Protein AF-A0A928SUA8-F1 (afdb_monomer_lite)

Radius of gyration: 18.48 Å; chains: 1; bounding box: 52×24×48 Å

Sequence (118 aa):
MTYRQALVCAYCGGSESTLCSRCGCRLCESHRSTREDGWCWACGKELEDELDLVQFRALINTPMENQPDGGEAPMESWMTLARWVARFRQKRMRRRIEGRSRDEIDAWRRQAGIVTRW

Foldseek 3Di:
DDPQQLQAAQAPGHRHWDAQPQQRGTHDPVQCPPVDPSHGVLLNVVLVVVLVVQLVVCLVPPDCVPVPPPDPPDVVVSVVVSVVVSVVCSVVSVVVSSPDDNVRSVVVCVVVVHGTRD

pLDDT: mean 77.08, std 16.22, range [43.19, 93.75]

Secondary structure (DSSP, 8-state):
--GGGGGS-TTT--S--EE-TTT--EE-GGGB-SSSTT-BHHHHHHHHHHHHHHHHHHHHTS-GGGS-TT----HHHHHHHHHHHHHHHHHHHHHHHHT--HHHHHHHHHHTT-----

Structure (mmCIF, N/CA/C/O backbone):
data_AF-A0A928SUA8-F1
#
_entry.id   AF-A0A928SUA8-F1
#
loop_
_atom_site.group_PDB
_atom_site.id
_atom_site.type_symbol
_atom_site.label_atom_id
_atom_site.label_alt_id
_atom_site.label_comp_id
_atom_site.label_asym_id
_atom_site.label_entity_id
_atom_site.label_seq_id
_atom_site.pdbx_PDB_ins_code
_atom_site.Cartn_x
_atom_site.Cartn_y
_atom_site.Cartn_z
_atom_site.occupancy
_atom_site.B_iso_or_equiv
_atom_site.auth_seq_id
_atom_site.auth_comp_id
_atom_site.auth_asym_id
_atom_site.auth_atom_id
_atom_site.pdbx_PDB_model_num
ATOM 1 N N . MET A 1 1 ? -26.766 2.700 14.622 1.00 47.12 1 MET A N 1
ATOM 2 C CA . MET A 1 1 ? -25.449 2.088 14.339 1.00 47.12 1 MET A CA 1
ATOM 3 C C . MET A 1 1 ? -24.705 1.907 15.654 1.00 47.12 1 MET A C 1
ATOM 5 O O . MET A 1 1 ? -24.501 2.876 16.372 1.00 47.12 1 MET A O 1
ATOM 9 N N . THR A 1 2 ? -24.408 0.666 16.034 1.00 43.19 2 THR A N 1
ATOM 10 C CA . THR A 1 2 ? -23.808 0.302 17.328 1.00 43.19 2 THR A CA 1
ATOM 11 C C . THR A 1 2 ? -22.339 0.725 17.413 1.00 43.19 2 THR A C 1
ATOM 13 O O . THR A 1 2 ? -21.482 0.142 16.757 1.00 43.19 2 THR A O 1
ATOM 16 N N . TYR A 1 3 ? -22.050 1.688 18.292 1.00 48.38 3 TYR A N 1
ATOM 17 C CA . TYR A 1 3 ? -20.727 2.269 18.585 1.00 48.38 3 TYR A CA 1
ATOM 18 C C . TYR A 1 3 ? -19.605 1.260 18.931 1.00 48.38 3 TYR A C 1
ATOM 20 O O . TYR A 1 3 ? -18.433 1.624 18.928 1.00 48.38 3 TYR A O 1
ATOM 28 N N . ARG A 1 4 ? -19.925 -0.011 19.216 1.00 47.06 4 ARG A N 1
ATOM 29 C CA . ARG A 1 4 ? -18.947 -1.045 19.614 1.00 47.06 4 ARG A CA 1
ATOM 30 C C . ARG A 1 4 ? -18.122 -1.635 18.464 1.00 47.06 4 ARG A C 1
ATOM 32 O O . ARG A 1 4 ? -17.024 -2.114 18.717 1.00 47.06 4 ARG A O 1
ATOM 39 N N . GLN A 1 5 ? -18.594 -1.579 17.215 1.00 51.72 5 GLN A N 1
ATOM 40 C CA . GLN A 1 5 ? -17.808 -2.054 16.060 1.00 51.72 5 GLN A CA 1
ATOM 41 C C . GLN A 1 5 ? -16.661 -1.103 15.690 1.00 51.72 5 GLN A C 1
ATOM 43 O O . GLN A 1 5 ? -15.732 -1.489 14.990 1.00 51.72 5 GLN A O 1
ATOM 48 N N . ALA A 1 6 ? -16.676 0.126 16.208 1.00 56.25 6 ALA A N 1
ATOM 49 C CA . ALA A 1 6 ? -15.697 1.153 15.879 1.00 56.25 6 ALA A CA 1
ATOM 50 C C . ALA A 1 6 ? -14.318 0.951 16.535 1.00 56.25 6 ALA A C 1
ATOM 52 O O . ALA A 1 6 ? -13.496 1.851 16.433 1.00 56.25 6 ALA A O 1
ATOM 53 N N . LEU A 1 7 ? -14.048 -0.172 17.215 1.00 71.50 7 LEU A N 1
ATOM 54 C CA . LEU A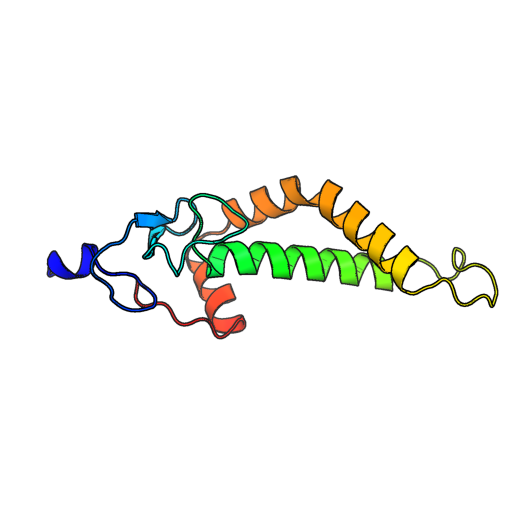 1 7 ? -12.777 -0.428 17.916 1.00 71.50 7 LEU A CA 1
ATOM 55 C C . LEU A 1 7 ? -12.070 -1.717 17.479 1.00 71.50 7 LEU A C 1
ATOM 57 O O . LEU A 1 7 ? -10.966 -1.982 17.947 1.00 71.50 7 LEU A O 1
ATOM 61 N N . VAL A 1 8 ? -12.661 -2.510 16.583 1.00 87.75 8 VAL A N 1
ATOM 62 C CA . VAL A 1 8 ? -12.088 -3.804 16.193 1.00 87.75 8 VAL A CA 1
ATOM 63 C C . VAL A 1 8 ? -11.231 -3.702 14.933 1.00 87.75 8 VAL A C 1
ATOM 65 O O . VAL A 1 8 ? -11.499 -2.910 14.031 1.00 87.75 8 VAL A O 1
ATOM 68 N N . CYS A 1 9 ? -10.186 -4.523 14.852 1.00 90.25 9 CYS A N 1
ATOM 69 C CA . CYS A 1 9 ? -9.360 -4.645 13.659 1.00 90.25 9 CYS A CA 1
ATOM 70 C C . CYS A 1 9 ? -10.196 -5.132 12.462 1.00 90.25 9 CYS A C 1
ATOM 72 O O . CYS A 1 9 ? -10.853 -6.169 12.535 1.00 90.25 9 CYS A O 1
ATOM 74 N N . ALA A 1 10 ? -10.096 -4.437 11.327 1.00 88.69 10 ALA A N 1
ATOM 75 C CA . ALA A 1 10 ? -10.832 -4.738 10.098 1.00 88.69 10 ALA A CA 1
ATOM 76 C C . ALA A 1 10 ?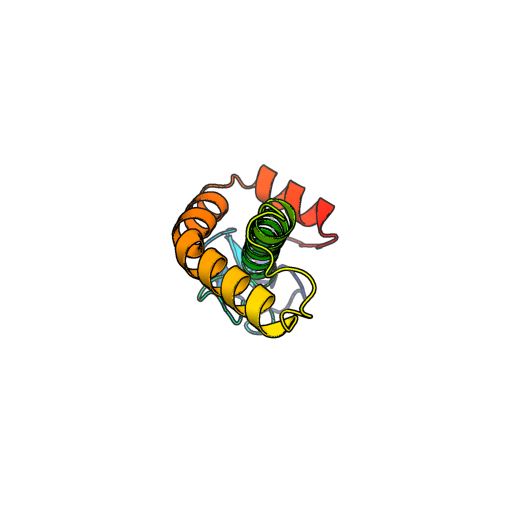 -10.467 -6.089 9.448 1.00 88.69 10 ALA A C 1
ATOM 78 O O . ALA A 1 10 ? -11.179 -6.531 8.545 1.00 88.69 10 ALA A O 1
ATOM 79 N N . TYR A 1 11 ? -9.376 -6.727 9.885 1.00 86.75 11 TYR A N 1
ATOM 80 C CA . TYR A 1 11 ? -8.880 -7.997 9.347 1.00 86.75 11 TYR A CA 1
ATOM 81 C C . TYR A 1 11 ? -9.223 -9.181 10.258 1.00 86.75 11 TYR A C 1
ATOM 83 O O . TYR A 1 11 ? -9.864 -10.128 9.813 1.00 86.75 11 TYR A O 1
ATOM 91 N N . CYS A 1 12 ? -8.853 -9.119 11.542 1.00 90.12 12 CYS A N 1
ATOM 92 C CA . CYS A 1 12 ? -9.050 -10.231 12.484 1.00 90.12 12 CYS A CA 1
ATOM 93 C C . CYS A 1 12 ? -10.147 -10.009 13.535 1.00 90.12 12 CYS A C 1
ATOM 95 O O . CYS A 1 12 ? -10.495 -10.947 14.243 1.00 90.12 12 CYS A O 1
ATOM 97 N N . GLY A 1 13 ? -10.689 -8.795 13.671 1.00 88.62 13 GLY A N 1
ATOM 98 C CA . GLY A 1 13 ? -11.681 -8.468 14.702 1.00 88.62 13 GLY A CA 1
ATOM 99 C C . GLY A 1 13 ? -11.118 -8.248 16.114 1.00 88.62 13 GLY A C 1
ATOM 100 O O . GLY A 1 13 ? -11.899 -8.075 17.043 1.00 88.62 13 GLY A O 1
ATOM 101 N N . GLY A 1 14 ? -9.791 -8.233 16.292 1.00 87.06 14 GLY A N 1
ATOM 102 C CA . GLY A 1 14 ? -9.152 -7.966 17.589 1.00 87.06 14 GLY A CA 1
ATOM 103 C C . GLY A 1 14 ? -9.491 -6.578 18.149 1.00 87.06 14 GLY A C 1
ATOM 104 O O . GLY A 1 14 ? -9.675 -5.636 17.382 1.00 87.06 14 GLY A O 1
ATOM 105 N N . SER A 1 15 ? -9.578 -6.453 19.475 1.00 81.62 15 SER A N 1
ATOM 106 C CA . SER A 1 15 ? -10.092 -5.268 20.186 1.00 81.62 15 SER A CA 1
ATOM 107 C C . SER A 1 15 ? -9.118 -4.092 20.301 1.00 81.62 15 SER A C 1
ATOM 109 O O . SER A 1 15 ? -9.551 -2.967 20.531 1.00 81.62 15 SER A O 1
ATOM 111 N N . GLU A 1 16 ? -7.816 -4.330 20.149 1.00 81.19 16 GLU A N 1
ATOM 112 C CA . GLU A 1 16 ? -6.799 -3.277 20.149 1.00 81.19 16 GLU A CA 1
ATOM 113 C C . GLU A 1 16 ? -6.497 -2.870 18.712 1.00 81.19 16 GLU A C 1
ATOM 115 O O . GLU A 1 16 ? -5.923 -3.638 17.933 1.00 81.19 16 GLU A O 1
ATOM 120 N N . SER A 1 17 ? -6.932 -1.669 18.326 1.00 86.00 17 SER A N 1
ATOM 121 C CA . SER A 1 17 ? -6.751 -1.202 16.958 1.00 86.00 17 SER A CA 1
ATOM 122 C C . SER A 1 17 ? -6.465 0.293 16.837 1.00 86.00 17 SER A C 1
ATOM 124 O O . SER A 1 17 ? -7.036 1.138 17.528 1.00 86.00 17 SER A O 1
ATOM 126 N N . THR A 1 18 ? -5.582 0.616 15.896 1.00 89.31 18 THR A N 1
ATOM 127 C CA . THR A 1 18 ? -5.203 1.977 15.497 1.00 89.31 18 THR A CA 1
ATOM 128 C C . THR A 1 18 ? -5.732 2.278 14.098 1.00 89.31 18 THR A C 1
ATOM 130 O O . THR A 1 18 ? -6.022 1.358 13.332 1.00 89.31 18 THR A O 1
ATOM 133 N N . LEU A 1 19 ? -5.900 3.560 13.764 1.00 91.12 19 LEU A N 1
ATOM 134 C CA . LEU A 1 19 ? -6.329 3.968 12.427 1.00 91.12 19 LEU A CA 1
ATOM 135 C C . LEU A 1 19 ? -5.145 3.969 11.464 1.00 91.12 19 LEU A C 1
ATOM 137 O O . LEU A 1 19 ? -4.092 4.533 11.752 1.00 91.12 19 LEU A O 1
ATOM 141 N N . CYS A 1 20 ? -5.354 3.381 10.294 1.00 91.50 20 CYS A N 1
ATOM 142 C CA . CYS A 1 20 ? -4.456 3.544 9.169 1.00 91.50 20 CYS A CA 1
ATOM 143 C C . CYS A 1 20 ? -4.551 4.980 8.658 1.00 91.50 20 CYS A C 1
ATOM 145 O O . CYS A 1 20 ? -5.634 5.417 8.258 1.00 91.50 20 CYS A O 1
ATOM 147 N N . SER A 1 21 ? -3.418 5.674 8.594 1.00 90.94 21 SER A N 1
ATOM 148 C CA . SER A 1 21 ? -3.337 7.063 8.128 1.00 90.94 21 SER A CA 1
ATOM 149 C C . SER A 1 21 ? -3.756 7.241 6.667 1.00 90.94 21 SER A C 1
ATOM 151 O O . SER A 1 21 ? -4.148 8.335 6.277 1.00 90.94 21 SER A O 1
ATOM 153 N N . ARG A 1 22 ? -3.718 6.167 5.866 1.00 91.12 22 ARG A N 1
ATOM 154 C CA . ARG A 1 22 ? -4.124 6.185 4.456 1.00 91.12 22 ARG A CA 1
ATOM 155 C C . ARG A 1 22 ? -5.602 5.861 4.241 1.00 91.12 22 ARG A C 1
ATOM 157 O O . ARG A 1 22 ? -6.336 6.634 3.648 1.00 91.12 22 ARG A O 1
ATOM 164 N N . CYS A 1 23 ? -6.023 4.668 4.652 1.00 89.75 23 CYS A N 1
ATOM 165 C CA . CYS A 1 23 ? -7.341 4.124 4.295 1.00 89.75 23 CYS A CA 1
ATOM 166 C C . CYS A 1 23 ? -8.417 4.405 5.355 1.00 89.75 23 CYS A C 1
ATOM 168 O O . CYS A 1 23 ? -9.580 4.074 5.144 1.00 89.75 23 CYS A O 1
ATOM 170 N N . GLY A 1 24 ? -8.028 4.883 6.542 1.00 88.69 24 GLY A N 1
ATOM 171 C CA . GLY A 1 24 ? -8.918 4.988 7.698 1.00 88.69 24 GLY A CA 1
ATOM 172 C C . GLY A 1 24 ? -9.365 3.641 8.283 1.00 88.69 24 GLY A C 1
ATOM 173 O O . GLY A 1 24 ? -10.162 3.628 9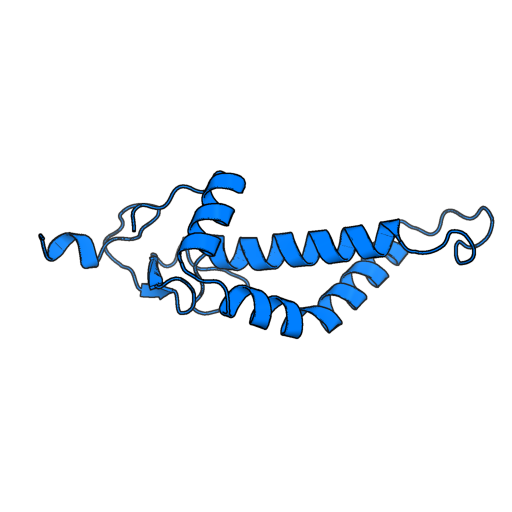.216 1.00 88.69 24 GLY A O 1
ATOM 174 N N . CYS A 1 25 ? -8.868 2.500 7.776 1.00 88.62 25 CYS A N 1
ATOM 175 C CA . CYS A 1 25 ? -9.141 1.196 8.379 1.00 88.62 25 CYS A CA 1
ATOM 176 C C . CYS A 1 25 ? -8.617 1.144 9.813 1.00 88.62 25 CYS A C 1
ATOM 178 O O . CYS A 1 25 ? -7.511 1.612 10.074 1.00 88.62 25 CYS A O 1
ATOM 180 N N . ARG A 1 26 ? -9.317 0.432 10.697 1.00 90.06 26 ARG A N 1
ATOM 181 C CA . ARG A 1 26 ? -8.750 0.019 11.981 1.00 90.06 26 ARG A CA 1
ATOM 182 C C . ARG A 1 26 ? -7.921 -1.254 11.851 1.00 90.06 26 ARG A C 1
ATOM 184 O O . ARG A 1 26 ? -8.362 -2.223 11.237 1.00 90.06 26 ARG A O 1
ATOM 191 N N . LEU A 1 27 ? -6.729 -1.272 12.438 1.00 91.12 27 LEU A N 1
ATOM 192 C CA . LEU A 1 27 ? -5.810 -2.411 12.412 1.00 91.12 27 LEU A CA 1
ATOM 193 C C . LEU A 1 27 ? -5.167 -2.660 13.780 1.00 91.12 27 LEU A C 1
ATOM 195 O O . LEU A 1 27 ? -4.806 -1.711 14.474 1.00 91.12 27 LEU A O 1
ATOM 199 N N . CYS A 1 28 ? -5.004 -3.929 14.152 1.00 91.81 28 CYS A N 1
ATOM 200 C CA . CYS A 1 28 ? -4.110 -4.290 15.248 1.00 91.81 28 CYS A CA 1
ATOM 201 C C . CYS A 1 28 ? -2.649 -4.226 14.779 1.00 91.81 28 CYS A C 1
ATOM 203 O O . CYS A 1 28 ? -2.377 -4.132 13.579 1.00 91.81 28 CYS A O 1
ATOM 205 N N . GLU A 1 29 ? -1.716 -4.306 15.722 1.00 90.56 29 GLU A N 1
ATOM 206 C CA . GLU A 1 29 ? -0.277 -4.254 15.452 1.00 90.56 29 GLU A CA 1
ATOM 207 C C . GLU A 1 29 ? 0.172 -5.296 14.415 1.00 90.56 29 GLU A C 1
ATOM 209 O O . GLU A 1 29 ? 0.890 -4.959 13.478 1.00 90.56 29 GLU A O 1
ATOM 214 N N . SER A 1 30 ? -0.359 -6.521 14.480 1.00 91.12 30 SER A N 1
ATOM 215 C CA . SER A 1 30 ? -0.031 -7.598 13.533 1.00 91.12 30 SER A CA 1
ATOM 216 C C . SER A 1 30 ? -0.483 -7.333 12.091 1.00 91.12 30 SER A C 1
ATOM 218 O O . SER A 1 30 ? 0.035 -7.952 11.169 1.00 91.12 30 SER A O 1
ATOM 220 N N . HIS A 1 31 ? -1.449 -6.432 11.881 1.00 92.19 31 HIS A N 1
ATOM 221 C CA . HIS A 1 31 ? -1.927 -6.037 10.548 1.00 92.19 31 HIS A CA 1
ATOM 222 C C . HIS A 1 31 ? -1.415 -4.652 10.130 1.00 92.19 31 HIS A C 1
ATOM 224 O O . HIS A 1 31 ? -1.922 -4.065 9.165 1.00 92.19 31 HIS A O 1
ATOM 230 N N . ARG A 1 32 ? -0.419 -4.118 10.845 1.00 92.12 32 ARG A N 1
ATOM 231 C CA . ARG A 1 32 ? 0.336 -2.933 10.440 1.00 92.12 32 ARG A CA 1
ATOM 232 C C . ARG A 1 32 ? 1.315 -3.298 9.332 1.00 92.12 32 ARG A C 1
ATOM 234 O O . ARG A 1 32 ? 1.846 -4.403 9.285 1.00 92.12 32 ARG A O 1
ATOM 241 N N . SER A 1 33 ? 1.519 -2.376 8.398 1.00 91.00 33 SER A N 1
ATOM 242 C CA . SER A 1 33 ? 2.590 -2.523 7.421 1.00 91.00 33 SER A CA 1
ATOM 243 C C . SER A 1 33 ? 3.934 -2.466 8.144 1.00 91.00 33 SER A C 1
ATOM 245 O O . SER A 1 33 ? 4.167 -1.589 8.971 1.00 91.00 33 SER A O 1
ATOM 247 N N . THR A 1 34 ? 4.829 -3.389 7.808 1.00 86.81 34 THR A N 1
ATOM 248 C CA . THR A 1 34 ? 6.216 -3.380 8.291 1.00 86.81 34 THR A CA 1
ATOM 249 C C . THR A 1 34 ? 7.105 -2.420 7.502 1.00 86.81 34 THR A C 1
ATOM 251 O O . THR A 1 34 ? 8.237 -2.169 7.904 1.00 86.81 34 THR A O 1
ATOM 254 N N . ARG A 1 35 ? 6.615 -1.898 6.369 1.00 80.69 35 ARG A N 1
ATOM 255 C CA . ARG A 1 35 ? 7.380 -1.036 5.459 1.00 80.69 35 ARG A CA 1
ATOM 256 C C . ARG A 1 35 ? 6.919 0.417 5.459 1.00 80.69 35 ARG A C 1
ATOM 258 O O . ARG A 1 35 ? 7.727 1.296 5.189 1.00 80.69 35 ARG A O 1
ATOM 265 N N . GLU A 1 36 ? 5.649 0.667 5.766 1.00 86.56 36 GLU A N 1
ATOM 266 C CA . GLU A 1 36 ? 5.059 2.007 5.784 1.00 86.56 36 GLU A CA 1
ATOM 267 C C . GLU A 1 36 ? 4.423 2.287 7.147 1.00 86.56 36 GLU A C 1
ATOM 269 O O . GLU A 1 36 ? 3.392 1.710 7.505 1.00 86.56 36 GLU A O 1
ATOM 274 N N . ASP A 1 37 ? 5.042 3.180 7.923 1.00 86.38 37 ASP A N 1
ATOM 275 C CA . ASP A 1 37 ? 4.543 3.491 9.259 1.00 86.38 37 ASP A CA 1
ATOM 276 C C . ASP A 1 37 ? 3.153 4.147 9.209 1.00 86.38 37 ASP A C 1
ATOM 278 O O . ASP A 1 37 ? 2.829 4.973 8.351 1.00 86.38 37 ASP A O 1
ATOM 282 N N . GLY A 1 38 ? 2.297 3.722 10.134 1.00 86.94 38 GLY A N 1
ATOM 283 C CA . GLY A 1 38 ? 0.897 4.125 10.207 1.00 86.94 38 GLY A CA 1
ATOM 284 C C . GLY A 1 38 ? 0.002 3.547 9.106 1.00 86.94 38 GLY A C 1
ATOM 285 O O . GLY A 1 38 ? -1.188 3.860 9.094 1.00 86.94 38 GLY A O 1
ATOM 286 N N . TRP A 1 39 ? 0.510 2.708 8.195 1.00 93.75 39 TRP A N 1
ATOM 287 C CA . TRP A 1 39 ? -0.310 2.055 7.171 1.00 93.75 39 TRP A CA 1
ATOM 288 C C . TRP A 1 39 ? -0.766 0.663 7.614 1.00 93.75 39 TRP A C 1
ATOM 290 O O . TRP A 1 39 ? -0.089 -0.032 8.369 1.00 93.75 39 TRP A O 1
ATOM 300 N N . CYS A 1 40 ? -1.919 0.215 7.110 1.00 93.06 40 CYS A N 1
ATOM 301 C CA . CYS A 1 40 ? -2.284 -1.197 7.203 1.00 93.06 40 CYS A CA 1
ATOM 302 C C . CYS A 1 40 ? -1.464 -2.028 6.213 1.00 93.06 40 CYS A C 1
ATOM 304 O O . CYS A 1 40 ? -1.010 -1.515 5.187 1.00 93.06 40 CYS A O 1
ATOM 306 N N . TRP A 1 41 ? -1.331 -3.322 6.493 1.00 92.62 41 TRP A N 1
ATOM 307 C CA . TRP A 1 41 ? -0.626 -4.263 5.631 1.00 92.62 41 TRP A CA 1
ATOM 308 C C . TRP A 1 41 ? -1.102 -4.196 4.172 1.00 92.62 41 TRP A C 1
ATOM 310 O O . TRP A 1 41 ? -0.271 -4.061 3.281 1.00 92.62 41 TRP A O 1
ATOM 320 N N . ALA A 1 42 ? -2.418 -4.176 3.917 1.00 92.94 42 ALA A N 1
ATOM 321 C CA . ALA A 1 42 ? -2.938 -4.112 2.546 1.00 92.94 42 ALA A CA 1
ATOM 322 C C . ALA A 1 42 ? -2.556 -2.811 1.827 1.00 92.94 42 ALA A C 1
ATOM 324 O O . ALA A 1 42 ? -2.227 -2.833 0.647 1.00 92.94 42 ALA A O 1
ATOM 325 N N . CYS A 1 43 ? -2.561 -1.678 2.537 1.00 92.12 43 CYS A N 1
ATOM 326 C CA . CYS A 1 43 ? -2.119 -0.411 1.965 1.00 92.12 43 CYS A CA 1
ATOM 327 C C . CYS A 1 43 ? -0.630 -0.430 1.615 1.00 92.12 43 CYS A C 1
ATOM 329 O O . CYS A 1 43 ? -0.248 0.151 0.604 1.00 92.12 43 CYS A O 1
ATOM 331 N N . GLY A 1 44 ? 0.194 -1.065 2.454 1.00 92.31 44 GLY A N 1
ATOM 332 C CA . GLY A 1 44 ? 1.614 -1.270 2.169 1.00 92.31 44 GLY A CA 1
ATOM 333 C C . GLY A 1 44 ? 1.818 -2.185 0.964 1.00 92.31 44 GLY A C 1
ATOM 334 O O . GLY A 1 44 ? 2.571 -1.841 0.061 1.00 92.31 44 GLY A O 1
ATOM 335 N N . LYS A 1 45 ? 1.072 -3.293 0.901 1.00 91.75 45 LYS A N 1
ATOM 336 C CA . LYS A 1 45 ? 1.095 -4.229 -0.226 1.00 91.75 45 LYS A CA 1
ATOM 337 C C . LYS A 1 45 ? 0.736 -3.559 -1.553 1.00 91.75 45 LYS A C 1
ATOM 339 O O . LYS A 1 45 ? 1.397 -3.803 -2.547 1.00 91.75 45 LYS A O 1
ATOM 344 N N . GLU A 1 46 ? -0.252 -2.669 -1.575 1.00 93.25 46 GLU A N 1
ATOM 345 C CA . GLU A 1 46 ? -0.597 -1.918 -2.789 1.00 93.25 46 GLU A CA 1
ATOM 346 C C . GLU A 1 46 ? 0.569 -1.084 -3.328 1.00 93.25 46 GLU A C 1
ATOM 348 O O . GLU A 1 46 ? 0.786 -1.025 -4.537 1.00 93.25 46 GLU A O 1
ATOM 353 N N . LEU A 1 47 ? 1.333 -0.449 -2.435 1.00 89.88 47 LEU A N 1
ATOM 354 C CA . LEU A 1 47 ? 2.536 0.280 -2.824 1.00 89.88 47 LEU A CA 1
ATOM 355 C C . LEU A 1 47 ? 3.606 -0.660 -3.379 1.00 89.88 47 LEU A C 1
ATOM 357 O O . LEU A 1 47 ? 4.240 -0.315 -4.372 1.00 89.88 47 LEU A O 1
ATOM 361 N N . GLU A 1 48 ? 3.788 -1.828 -2.772 1.00 87.50 48 GLU A N 1
ATOM 362 C CA . GLU A 1 48 ? 4.723 -2.848 -3.253 1.00 87.50 48 GLU A CA 1
ATOM 363 C C . GLU A 1 48 ? 4.334 -3.360 -4.640 1.00 87.50 48 GLU A C 1
ATOM 365 O O . GLU A 1 48 ? 5.142 -3.264 -5.559 1.00 87.50 48 GLU A O 1
ATOM 3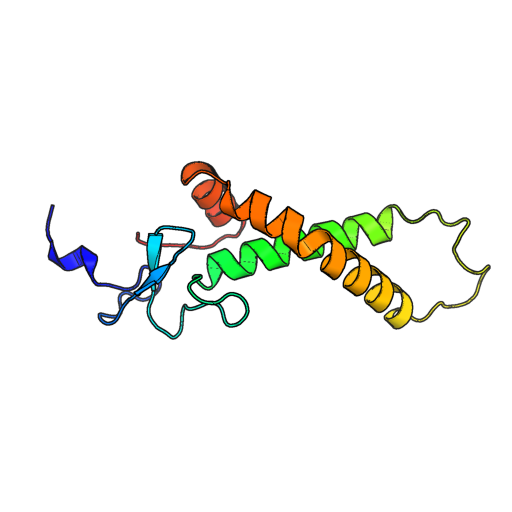70 N N . ASP A 1 49 ? 3.083 -3.782 -4.824 1.00 88.56 49 ASP A N 1
ATOM 371 C CA . ASP A 1 49 ? 2.584 -4.310 -6.095 1.00 88.56 49 ASP A CA 1
ATOM 372 C C . ASP A 1 49 ? 2.724 -3.266 -7.223 1.00 88.56 49 ASP A C 1
ATOM 374 O O . ASP A 1 49 ? 3.144 -3.581 -8.337 1.00 88.56 49 ASP A O 1
ATOM 378 N N . GLU A 1 50 ? 2.433 -1.988 -6.955 1.00 87.69 50 GLU A N 1
ATOM 379 C CA . GLU A 1 50 ? 2.604 -0.912 -7.942 1.00 87.69 50 GLU A CA 1
ATOM 380 C C . GLU A 1 50 ? 4.081 -0.617 -8.248 1.00 87.69 50 GLU A C 1
ATOM 382 O O . GLU A 1 50 ? 4.429 -0.306 -9.393 1.00 87.69 50 GLU A O 1
ATOM 387 N N . LEU A 1 51 ? 4.968 -0.712 -7.253 1.00 84.00 51 LEU A N 1
ATOM 388 C CA . LEU A 1 51 ? 6.410 -0.591 -7.472 1.00 84.00 51 LEU A CA 1
ATOM 389 C C . LEU A 1 51 ? 6.942 -1.761 -8.295 1.00 84.00 51 LEU A C 1
ATOM 391 O O . LEU A 1 51 ? 7.748 -1.535 -9.198 1.00 84.00 51 LEU A O 1
ATOM 395 N N . ASP A 1 52 ? 6.474 -2.975 -8.032 1.00 83.06 52 ASP A N 1
ATOM 396 C CA . ASP A 1 52 ? 6.861 -4.180 -8.758 1.00 83.06 52 ASP A CA 1
ATOM 397 C C . ASP A 1 52 ? 6.350 -4.144 -10.202 1.00 83.06 52 ASP A C 1
ATOM 399 O O . ASP A 1 52 ? 7.101 -4.439 -11.130 1.00 83.06 52 ASP A O 1
ATOM 403 N N . LEU A 1 53 ? 5.129 -3.655 -10.441 1.00 83.06 53 LEU A N 1
ATOM 404 C CA . LEU A 1 53 ? 4.623 -3.421 -11.798 1.00 83.06 53 LEU A CA 1
ATOM 405 C C . LEU A 1 53 ? 5.452 -2.382 -12.560 1.00 83.06 53 LEU A C 1
ATOM 407 O O . LEU A 1 53 ? 5.695 -2.539 -13.759 1.00 83.06 53 LEU A O 1
ATOM 411 N N . VAL A 1 54 ? 5.899 -1.311 -11.898 1.00 78.19 54 VAL A N 1
ATOM 412 C CA . VAL A 1 54 ? 6.791 -0.318 -12.519 1.00 78.19 54 VAL A CA 1
ATOM 413 C C . VAL A 1 54 ? 8.157 -0.921 -12.828 1.00 78.19 54 VAL A C 1
ATOM 415 O O . VAL A 1 54 ? 8.679 -0.675 -13.916 1.00 78.19 54 VAL A O 1
ATOM 418 N N . GLN A 1 55 ? 8.719 -1.709 -11.910 1.00 74.19 55 GLN A N 1
ATOM 419 C CA . GLN A 1 55 ? 9.975 -2.434 -12.115 1.00 74.19 55 GLN A CA 1
ATOM 420 C C . GLN A 1 55 ? 9.876 -3.371 -13.312 1.00 74.19 55 GLN A C 1
ATOM 422 O O . GLN A 1 55 ? 10.685 -3.292 -14.232 1.00 74.19 55 GLN A O 1
ATOM 427 N N . PHE A 1 56 ? 8.833 -4.194 -13.343 1.00 76.50 56 PHE A N 1
ATOM 428 C CA . PHE A 1 56 ? 8.582 -5.141 -14.417 1.00 76.50 56 PHE A CA 1
ATOM 429 C C . PHE A 1 56 ? 8.406 -4.445 -15.772 1.00 76.50 56 PHE A C 1
ATOM 431 O O . PHE A 1 56 ? 9.016 -4.839 -16.763 1.00 76.50 56 PHE A O 1
ATOM 438 N N . ARG A 1 57 ? 7.645 -3.342 -15.822 1.00 75.00 57 ARG A N 1
ATOM 439 C CA . ARG A 1 57 ? 7.497 -2.540 -17.049 1.00 75.00 57 ARG A CA 1
ATOM 440 C C . ARG A 1 57 ? 8.805 -1.896 -17.492 1.00 75.00 57 ARG A C 1
ATOM 442 O O . ARG A 1 57 ? 9.010 -1.759 -18.694 1.00 75.00 57 ARG A O 1
ATOM 449 N N . ALA A 1 58 ? 9.663 -1.475 -16.567 1.00 70.25 58 ALA A N 1
ATOM 450 C CA . ALA A 1 58 ? 10.978 -0.949 -16.918 1.00 70.25 58 ALA A CA 1
ATOM 451 C C . ALA A 1 58 ? 11.858 -2.045 -17.537 1.00 70.25 58 ALA A C 1
ATOM 453 O O . ALA A 1 58 ? 12.493 -1.795 -18.555 1.00 70.25 58 ALA A O 1
ATOM 454 N N . LEU A 1 59 ? 11.824 -3.262 -16.983 1.00 66.50 59 LEU A N 1
ATOM 455 C CA . LEU A 1 59 ? 12.562 -4.410 -17.515 1.00 66.50 59 LEU A CA 1
ATOM 456 C C . LEU A 1 59 ? 12.115 -4.779 -18.937 1.00 66.50 59 LEU A C 1
ATOM 458 O O . LEU A 1 59 ? 12.960 -4.896 -19.815 1.00 66.50 59 LEU A O 1
ATOM 462 N N . ILE A 1 60 ? 10.805 -4.890 -19.191 1.00 69.12 60 ILE A N 1
ATOM 463 C CA . ILE A 1 60 ? 10.290 -5.247 -20.529 1.00 69.12 60 ILE A CA 1
ATOM 464 C C . ILE A 1 60 ? 10.583 -4.164 -21.572 1.00 69.12 60 ILE A C 1
ATOM 466 O O . ILE A 1 60 ? 10.896 -4.479 -22.713 1.00 69.12 60 ILE A O 1
ATOM 470 N N . ASN A 1 61 ? 10.458 -2.887 -21.202 1.00 65.75 61 ASN A N 1
ATOM 471 C CA . ASN A 1 61 ? 10.629 -1.778 -22.145 1.00 65.75 61 ASN A CA 1
ATOM 472 C C . ASN A 1 61 ? 12.087 -1.309 -22.273 1.00 65.75 61 ASN A C 1
ATOM 474 O O . ASN A 1 61 ? 12.328 -0.273 -22.892 1.00 65.75 61 ASN A O 1
ATOM 478 N N . THR A 1 62 ? 13.057 -2.014 -21.679 1.00 59.84 62 THR A N 1
ATOM 479 C CA . THR A 1 62 ? 14.471 -1.708 -21.919 1.00 59.84 62 THR A CA 1
ATOM 480 C C . THR A 1 62 ? 14.851 -2.243 -23.306 1.00 59.84 62 THR A C 1
ATOM 482 O O . THR A 1 62 ? 14.734 -3.449 -23.522 1.00 59.84 62 THR A O 1
ATOM 485 N N . PRO A 1 63 ? 15.269 -1.388 -24.262 1.00 54.62 63 PRO A N 1
ATOM 486 C CA . PRO A 1 63 ? 15.601 -1.821 -25.617 1.00 54.62 63 PRO A CA 1
ATOM 487 C C . PRO A 1 63 ? 16.692 -2.898 -25.612 1.00 54.62 63 PRO A C 1
ATOM 489 O O . PRO A 1 63 ? 17.695 -2.745 -24.910 1.00 54.62 63 PRO A O 1
ATOM 492 N N . MET A 1 64 ? 16.529 -3.945 -26.432 1.00 54.38 64 MET A N 1
ATOM 493 C CA . MET A 1 64 ? 17.552 -4.986 -26.624 1.00 54.38 64 MET A CA 1
ATOM 494 C C . MET A 1 64 ? 18.886 -4.420 -27.133 1.00 54.38 64 MET A C 1
ATOM 496 O O . MET A 1 64 ? 19.916 -5.038 -26.931 1.00 54.38 64 MET A O 1
ATOM 500 N N . GLU A 1 65 ? 18.901 -3.224 -27.721 1.00 50.34 65 GLU A N 1
ATOM 501 C CA . GLU A 1 65 ? 20.117 -2.555 -28.211 1.00 50.34 65 GLU A CA 1
ATOM 502 C C . GLU A 1 65 ? 21.078 -2.109 -27.089 1.00 50.34 65 GLU A C 1
ATOM 504 O O . GLU A 1 65 ? 22.238 -1.819 -27.356 1.00 50.34 65 GLU A O 1
ATOM 509 N N . ASN A 1 66 ? 20.624 -2.085 -25.826 1.00 48.25 66 ASN A N 1
ATOM 510 C CA . ASN A 1 66 ? 21.484 -1.935 -24.643 1.00 48.25 66 ASN A CA 1
ATOM 511 C C . ASN A 1 66 ? 21.706 -3.268 -23.902 1.00 48.25 66 ASN A C 1
ATOM 513 O O . ASN A 1 66 ? 22.231 -3.269 -22.785 1.00 48.25 66 ASN A O 1
ATOM 517 N N . GLN A 1 67 ? 21.284 -4.404 -24.472 1.00 48.66 67 GLN A N 1
ATOM 518 C CA . GLN A 1 67 ? 21.739 -5.701 -23.985 1.00 48.66 67 GLN A CA 1
ATOM 519 C C . GLN A 1 67 ? 23.189 -5.869 -24.443 1.00 48.66 67 GLN A C 1
ATOM 521 O O . GLN A 1 67 ? 23.451 -5.744 -25.636 1.00 48.66 67 GLN A O 1
ATOM 526 N N . PRO A 1 68 ? 24.144 -6.123 -23.534 1.00 47.06 68 PRO A N 1
ATOM 527 C CA . PRO A 1 68 ? 25.473 -6.529 -23.961 1.00 47.06 68 PRO A CA 1
ATOM 528 C C . PRO A 1 68 ? 25.317 -7.771 -24.843 1.00 47.06 68 PRO A C 1
ATOM 530 O O . PRO A 1 68 ? 24.741 -8.766 -24.399 1.00 47.06 68 PRO A O 1
ATOM 533 N N . ASP A 1 69 ? 25.772 -7.673 -26.093 1.00 44.81 69 ASP A N 1
ATOM 534 C CA . ASP A 1 69 ? 25.701 -8.735 -27.095 1.00 44.81 69 ASP A CA 1
ATOM 535 C C . ASP A 1 69 ? 26.050 -10.095 -26.477 1.00 44.81 69 ASP A C 1
ATOM 537 O O . ASP A 1 69 ? 27.172 -10.317 -26.023 1.00 44.81 69 ASP A O 1
ATOM 541 N N . GLY A 1 70 ? 25.076 -11.006 -26.435 1.00 44.06 70 GLY A N 1
ATOM 542 C CA . GLY A 1 70 ? 25.306 -12.435 -26.206 1.00 44.06 70 GLY A CA 1
ATOM 543 C C . GLY A 1 70 ? 25.960 -12.849 -24.881 1.00 44.06 70 GLY A C 1
ATOM 544 O O . GLY A 1 70 ? 26.383 -13.997 -24.768 1.00 44.06 70 GLY A O 1
ATOM 545 N N . GLY A 1 71 ? 26.046 -11.972 -23.882 1.00 47.34 71 GLY A N 1
ATOM 546 C CA . GLY A 1 71 ? 26.531 -12.319 -22.548 1.00 47.34 71 GLY A CA 1
ATOM 547 C C . GLY A 1 71 ? 25.367 -12.443 -21.580 1.00 47.34 71 GLY A C 1
ATOM 548 O O . GLY A 1 71 ? 24.537 -11.540 -21.513 1.00 47.34 71 GLY A O 1
ATOM 549 N N . GLU A 1 72 ? 25.306 -13.529 -20.809 1.00 44.72 72 GLU A N 1
ATOM 550 C CA . GLU A 1 72 ? 24.421 -13.663 -19.649 1.00 44.72 72 GLU A CA 1
ATOM 551 C C . GLU A 1 72 ? 24.680 -12.504 -18.673 1.00 44.72 72 GLU A C 1
ATOM 553 O O . GLU A 1 72 ? 25.473 -12.614 -17.742 1.00 44.72 72 GLU A O 1
ATOM 558 N N . ALA A 1 73 ? 24.052 -11.347 -18.887 1.00 49.31 73 ALA A N 1
ATOM 559 C CA . ALA A 1 73 ? 24.033 -10.299 -17.887 1.00 49.31 73 ALA A CA 1
ATOM 560 C C . ALA A 1 73 ? 23.330 -10.915 -16.668 1.00 49.31 73 ALA A C 1
ATOM 562 O O . ALA A 1 73 ? 22.155 -11.285 -16.788 1.00 49.31 73 ALA A O 1
ATOM 563 N N . PRO A 1 74 ? 24.024 -11.091 -15.527 1.00 53.31 74 PRO A N 1
ATOM 564 C CA . PRO A 1 74 ? 23.472 -11.853 -14.423 1.00 53.31 74 PRO A CA 1
ATOM 565 C C . PRO A 1 74 ? 22.154 -11.211 -14.009 1.00 53.31 74 PRO A C 1
ATOM 567 O O . PRO A 1 74 ? 22.070 -9.990 -13.889 1.00 53.31 74 PRO A O 1
ATOM 570 N N . MET A 1 75 ? 21.117 -12.022 -13.794 1.00 54.50 75 MET A N 1
ATOM 571 C CA . MET A 1 75 ? 19.777 -11.571 -13.391 1.00 54.50 75 MET A CA 1
ATOM 572 C C . MET A 1 75 ? 19.824 -10.564 -12.216 1.00 54.50 75 MET A C 1
ATOM 574 O O . MET A 1 75 ? 18.971 -9.683 -12.103 1.00 54.50 75 MET A O 1
ATOM 578 N N . GLU A 1 76 ? 20.876 -10.629 -11.391 1.00 54.50 76 GLU A N 1
ATOM 579 C CA . GLU A 1 76 ? 21.203 -9.676 -10.329 1.00 54.50 76 GLU A CA 1
ATOM 580 C C . GLU A 1 76 ? 21.444 -8.226 -10.795 1.00 54.50 76 GLU A C 1
ATOM 582 O O . GLU A 1 76 ? 21.016 -7.302 -10.100 1.00 54.50 76 GLU A O 1
ATOM 587 N N . SER A 1 77 ? 22.071 -7.974 -11.951 1.00 56.09 77 SER A N 1
ATOM 588 C CA . SER A 1 77 ? 22.315 -6.609 -12.456 1.00 56.09 77 SER A CA 1
ATOM 589 C C . SER A 1 77 ? 21.012 -5.949 -12.923 1.00 56.09 77 SER A C 1
ATOM 591 O O . SER A 1 77 ? 20.743 -4.790 -12.594 1.00 56.09 77 SER A O 1
ATOM 593 N N . TRP A 1 78 ? 20.136 -6.726 -13.565 1.00 57.22 78 TRP A N 1
ATOM 594 C CA . TRP A 1 78 ? 18.791 -6.313 -13.967 1.00 57.22 78 TRP A CA 1
ATOM 595 C C . TRP A 1 78 ? 17.874 -6.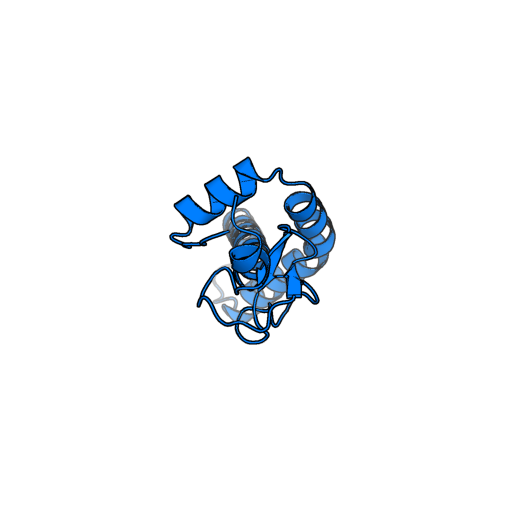066 -12.770 1.00 57.22 78 TRP A C 1
ATOM 597 O O . TRP A 1 78 ? 17.202 -5.035 -12.707 1.00 57.22 78 TRP A O 1
ATOM 607 N N . MET A 1 79 ? 17.899 -6.951 -11.770 1.00 58.12 79 MET A N 1
ATOM 608 C CA . MET A 1 79 ? 17.202 -6.722 -10.502 1.00 58.12 79 MET A CA 1
ATOM 609 C C . MET A 1 79 ? 17.730 -5.480 -9.776 1.00 58.12 79 MET A C 1
ATOM 611 O O . MET A 1 79 ? 16.949 -4.742 -9.179 1.00 58.12 79 MET A O 1
ATOM 615 N N . THR A 1 80 ? 19.035 -5.208 -9.842 1.00 59.88 80 THR A N 1
ATOM 616 C CA . THR A 1 80 ? 19.639 -4.016 -9.230 1.00 59.88 80 THR A CA 1
ATOM 617 C C . THR A 1 80 ? 19.183 -2.737 -9.931 1.00 59.88 80 THR A C 1
ATOM 619 O O . THR A 1 80 ? 18.802 -1.780 -9.254 1.00 59.88 80 THR A O 1
ATOM 622 N N . LEU A 1 81 ? 19.135 -2.727 -11.267 1.00 57.84 81 LEU A N 1
ATOM 623 C CA . LEU A 1 81 ? 18.650 -1.591 -12.054 1.00 57.84 81 LEU A CA 1
ATOM 624 C C . LEU A 1 81 ? 17.148 -1.346 -11.829 1.00 57.84 81 LEU A C 1
ATOM 626 O O . LEU A 1 81 ? 16.729 -0.212 -11.598 1.00 57.84 81 LEU A O 1
ATOM 630 N N . ALA A 1 82 ? 16.344 -2.413 -11.800 1.00 59.53 82 ALA A N 1
ATOM 631 C CA . ALA A 1 82 ? 14.920 -2.348 -11.487 1.00 59.53 82 ALA A CA 1
ATOM 632 C C . ALA A 1 82 ? 14.677 -1.782 -10.077 1.00 59.53 82 ALA A C 1
ATOM 634 O O . ALA A 1 82 ? 13.923 -0.818 -9.918 1.00 59.53 82 ALA A O 1
ATOM 635 N N . ARG A 1 83 ? 15.393 -2.285 -9.060 1.00 61.47 83 ARG A N 1
ATOM 636 C CA . ARG A 1 83 ? 15.341 -1.756 -7.684 1.00 61.47 83 ARG A CA 1
ATOM 637 C C . ARG A 1 83 ? 15.763 -0.283 -7.610 1.00 61.47 83 ARG A C 1
ATOM 639 O O . ARG A 1 83 ? 15.168 0.488 -6.855 1.00 61.47 83 ARG A O 1
ATOM 646 N N . TRP A 1 84 ? 16.752 0.135 -8.400 1.00 60.28 84 TRP A N 1
ATOM 647 C CA . TRP A 1 84 ? 17.181 1.535 -8.491 1.00 60.28 84 TRP A CA 1
ATOM 648 C C . TRP A 1 84 ? 16.107 2.441 -9.110 1.00 60.28 84 TRP A C 1
ATOM 650 O O . TRP A 1 84 ? 15.790 3.494 -8.549 1.00 60.28 84 TRP A O 1
ATOM 660 N N . VAL A 1 85 ? 15.484 2.021 -10.215 1.00 61.22 85 VAL A N 1
ATOM 661 C CA . VAL A 1 85 ? 14.376 2.755 -10.854 1.00 61.22 85 VAL A CA 1
ATOM 662 C C . VAL A 1 85 ? 13.155 2.837 -9.926 1.00 61.22 85 VAL A C 1
ATOM 664 O O . VAL A 1 85 ? 12.505 3.887 -9.852 1.00 61.22 85 VAL A O 1
ATOM 667 N N . ALA A 1 86 ? 12.875 1.778 -9.161 1.00 59.62 86 ALA A N 1
ATOM 668 C CA . ALA A 1 86 ? 11.813 1.756 -8.156 1.00 59.62 86 ALA A CA 1
ATOM 669 C C . ALA A 1 86 ? 12.040 2.792 -7.049 1.00 59.62 86 ALA A C 1
ATOM 671 O O . ALA A 1 86 ? 11.127 3.559 -6.737 1.00 59.62 86 ALA A O 1
ATOM 672 N N . ARG A 1 87 ? 13.267 2.884 -6.513 1.00 61.78 87 ARG A N 1
ATOM 673 C CA . ARG A 1 87 ? 13.628 3.868 -5.476 1.00 61.78 87 ARG A CA 1
ATOM 674 C C . ARG A 1 87 ? 13.380 5.309 -5.920 1.00 61.78 87 ARG A C 1
ATOM 676 O O . ARG A 1 87 ? 12.809 6.089 -5.161 1.00 61.78 87 ARG A O 1
ATOM 683 N N . PHE A 1 88 ? 13.732 5.673 -7.155 1.00 63.66 88 PHE A N 1
ATOM 684 C CA . PHE A 1 88 ? 13.498 7.036 -7.654 1.00 63.66 88 PHE A CA 1
ATOM 685 C C . PHE A 1 88 ? 12.017 7.352 -7.898 1.00 63.66 88 PHE A C 1
ATOM 687 O O . PHE A 1 88 ? 11.588 8.496 -7.731 1.00 63.66 88 PHE A O 1
ATOM 694 N N . ARG A 1 89 ? 11.209 6.351 -8.266 1.00 70.25 89 ARG A N 1
ATOM 695 C CA . ARG A 1 89 ? 9.771 6.529 -8.532 1.00 70.25 89 ARG A CA 1
ATOM 696 C C . ARG A 1 89 ? 8.887 6.347 -7.295 1.00 70.25 89 ARG A C 1
ATOM 698 O O . ARG A 1 89 ? 7.710 6.708 -7.350 1.00 70.25 89 ARG A O 1
ATOM 705 N N . GLN A 1 90 ? 9.446 5.896 -6.172 1.00 74.94 90 GLN A N 1
ATOM 706 C CA . GLN A 1 90 ? 8.714 5.588 -4.942 1.00 74.94 90 GLN A CA 1
ATOM 707 C C . GLN A 1 90 ? 7.923 6.775 -4.389 1.00 74.94 90 GLN A C 1
ATOM 709 O O . GLN A 1 90 ? 6.739 6.634 -4.099 1.00 74.94 90 GLN A O 1
ATOM 714 N N . LYS A 1 91 ? 8.517 7.976 -4.331 1.00 80.75 91 LYS A N 1
ATOM 715 C CA . LYS A 1 91 ? 7.806 9.180 -3.854 1.00 80.75 91 LYS A CA 1
ATOM 716 C C . LYS A 1 91 ? 6.594 9.526 -4.722 1.00 80.75 91 LYS A C 1
ATOM 718 O O . LYS A 1 91 ? 5.547 9.904 -4.204 1.00 80.75 91 LYS A O 1
ATOM 723 N N . ARG A 1 92 ? 6.727 9.401 -6.048 1.00 85.00 92 ARG A N 1
ATOM 724 C CA . ARG A 1 92 ? 5.635 9.681 -6.991 1.00 85.00 92 ARG A CA 1
ATOM 725 C C . ARG A 1 92 ? 4.538 8.625 -6.887 1.00 85.00 92 ARG A C 1
ATOM 727 O O . ARG A 1 92 ? 3.364 8.986 -6.907 1.00 85.00 92 ARG A O 1
ATOM 734 N N . MET A 1 93 ? 4.914 7.353 -6.756 1.00 86.38 93 MET A N 1
ATOM 735 C CA . MET A 1 93 ? 3.947 6.266 -6.616 1.00 86.38 93 MET A CA 1
ATOM 736 C C . MET A 1 93 ? 3.177 6.370 -5.303 1.00 86.38 93 MET A C 1
ATOM 738 O O . MET A 1 93 ? 1.953 6.309 -5.307 1.00 86.38 93 MET A O 1
ATOM 742 N N . ARG A 1 94 ? 3.881 6.653 -4.204 1.00 87.38 94 ARG A N 1
ATOM 743 C CA . ARG A 1 94 ? 3.267 6.902 -2.902 1.00 87.38 94 ARG A CA 1
ATOM 744 C C . ARG A 1 94 ? 2.219 8.011 -2.969 1.00 87.38 94 ARG A C 1
ATOM 746 O O . ARG A 1 94 ? 1.080 7.759 -2.606 1.00 87.38 94 ARG A O 1
ATOM 753 N N . ARG A 1 95 ? 2.547 9.178 -3.539 1.00 88.38 95 ARG A N 1
ATOM 754 C CA . ARG A 1 95 ? 1.575 10.277 -3.718 1.00 88.38 95 ARG A CA 1
ATOM 755 C C . ARG A 1 95 ? 0.350 9.865 -4.536 1.00 88.38 95 ARG A C 1
ATOM 757 O O . ARG A 1 95 ? -0.761 10.266 -4.218 1.00 88.38 95 ARG A O 1
ATOM 764 N N . ARG A 1 96 ? 0.541 9.067 -5.593 1.00 89.19 96 ARG A N 1
ATOM 765 C CA . ARG A 1 96 ? -0.566 8.555 -6.417 1.00 89.19 96 ARG A CA 1
ATOM 766 C C . ARG A 1 96 ? -1.484 7.634 -5.611 1.00 89.19 96 ARG A C 1
ATOM 768 O O . ARG A 1 96 ? -2.695 7.737 -5.729 1.00 89.19 96 ARG A O 1
ATOM 775 N N . ILE A 1 97 ? -0.901 6.750 -4.808 1.00 90.31 97 ILE A N 1
ATOM 776 C CA . ILE A 1 97 ? -1.609 5.773 -3.971 1.00 90.31 97 ILE A CA 1
ATOM 777 C C . ILE A 1 97 ? -2.303 6.442 -2.776 1.00 90.31 97 ILE A C 1
ATOM 779 O O . ILE A 1 97 ? -3.401 6.035 -2.394 1.00 90.31 97 ILE A O 1
ATOM 783 N N . GLU A 1 98 ? -1.690 7.478 -2.204 1.00 90.56 98 GLU A N 1
ATOM 784 C CA . GLU A 1 98 ? -2.280 8.337 -1.170 1.00 90.56 98 GLU A CA 1
ATOM 785 C C . GLU A 1 98 ? -3.441 9.179 -1.716 1.00 9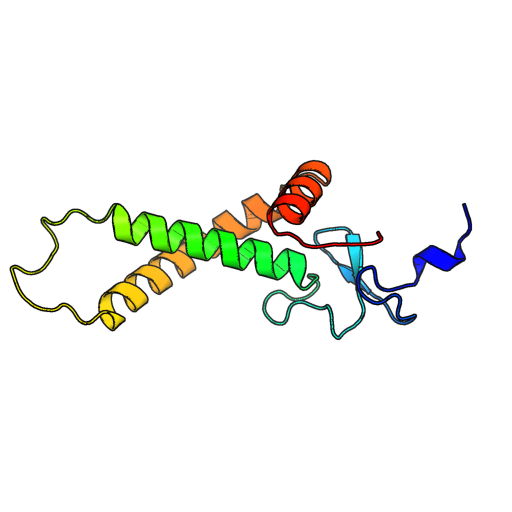0.56 98 GLU A C 1
ATOM 787 O O . GLU A 1 98 ? -4.385 9.446 -0.984 1.00 90.56 98 GLU A O 1
ATOM 792 N N . GLY A 1 99 ? -3.400 9.561 -2.997 1.00 90.00 99 GLY A N 1
ATOM 793 C CA . GLY A 1 99 ? -4.467 10.316 -3.658 1.00 90.00 99 GLY A CA 1
ATOM 794 C C . GLY A 1 99 ? -5.663 9.486 -4.136 1.00 90.00 99 GLY A C 1
ATOM 795 O O . GLY A 1 99 ? -6.612 10.071 -4.651 1.00 90.00 99 GLY A O 1
ATOM 796 N N . ARG A 1 100 ? -5.634 8.150 -4.000 1.00 91.44 100 ARG A N 1
ATOM 797 C CA . ARG A 1 100 ? -6.765 7.286 -4.376 1.00 91.44 100 ARG A CA 1
ATOM 798 C C . ARG A 1 100 ? -7.951 7.516 -3.444 1.00 91.44 100 ARG A C 1
ATOM 800 O O . ARG A 1 100 ? -7.812 7.525 -2.221 1.00 91.44 100 ARG A O 1
ATOM 807 N N . SER A 1 101 ? -9.126 7.643 -4.041 1.00 90.88 101 SER A N 1
ATOM 808 C CA . SER A 1 101 ? -10.412 7.623 -3.350 1.00 90.88 101 SER A CA 1
ATOM 809 C C . SER A 1 101 ? -10.667 6.268 -2.679 1.00 90.88 101 SER A C 1
ATOM 811 O O . SER A 1 101 ? -10.028 5.258 -2.984 1.00 90.88 101 SER A O 1
ATOM 813 N N . ARG A 1 102 ? -11.636 6.222 -1.758 1.00 87.81 102 ARG A N 1
ATOM 814 C CA . ARG A 1 102 ? -11.986 4.976 -1.064 1.00 87.81 102 ARG A CA 1
ATOM 815 C C . ARG A 1 102 ? -12.512 3.901 -2.019 1.00 87.81 102 ARG A C 1
ATOM 817 O O . ARG A 1 102 ? -12.102 2.751 -1.893 1.00 87.81 102 ARG A O 1
ATOM 824 N N . ASP A 1 103 ? -13.300 4.292 -3.018 1.00 90.56 103 ASP A N 1
ATOM 825 C CA . ASP A 1 103 ? -13.819 3.378 -4.041 1.00 90.56 103 ASP A CA 1
ATOM 826 C C . ASP A 1 103 ? -12.694 2.740 -4.870 1.00 90.56 103 ASP A C 1
ATOM 828 O O . ASP A 1 103 ? -12.745 1.549 -5.180 1.00 90.56 103 ASP A O 1
ATOM 832 N N . GLU A 1 104 ? -11.640 3.499 -5.185 1.00 93.38 104 GLU A N 1
ATOM 833 C CA . GLU A 1 104 ? -10.456 2.973 -5.875 1.00 93.38 104 GLU A CA 1
ATOM 834 C C . GLU A 1 104 ? -9.665 1.999 -4.996 1.00 93.38 104 GLU A C 1
ATOM 836 O O . GLU A 1 104 ? -9.184 0.976 -5.488 1.00 93.38 104 GLU A O 1
ATOM 841 N N . ILE A 1 105 ? -9.557 2.278 -3.692 1.00 91.19 105 ILE A N 1
ATOM 842 C CA . ILE A 1 105 ? -8.927 1.364 -2.730 1.00 91.19 105 ILE A CA 1
ATOM 843 C C . ILE A 1 105 ? -9.728 0.057 -2.641 1.00 91.19 105 ILE A C 1
ATOM 845 O O . ILE A 1 105 ? -9.145 -1.027 -2.687 1.00 91.19 105 ILE A O 1
ATOM 849 N N . ASP A 1 106 ? -11.055 0.136 -2.545 1.00 90.06 106 ASP A N 1
ATOM 850 C CA . ASP A 1 106 ? -11.933 -1.037 -2.479 1.00 90.06 106 ASP A CA 1
ATOM 851 C C . ASP A 1 106 ? -11.937 -1.836 -3.791 1.00 90.06 106 ASP A C 1
ATOM 853 O O . ASP A 1 106 ? -11.978 -3.071 -3.778 1.00 90.06 106 ASP A O 1
ATOM 857 N N . ALA A 1 107 ? -11.857 -1.162 -4.941 1.00 91.69 107 ALA A N 1
ATOM 858 C CA . ALA A 1 107 ? -11.675 -1.811 -6.235 1.00 91.69 107 ALA A CA 1
ATOM 859 C C . ALA A 1 107 ? -10.352 -2.589 -6.291 1.00 91.69 107 ALA A C 1
ATOM 861 O O . ALA A 1 107 ? -10.359 -3.776 -6.630 1.00 91.69 107 ALA A O 1
ATOM 862 N N . TRP A 1 108 ? -9.241 -1.965 -5.881 1.00 92.31 108 TRP A N 1
ATOM 863 C CA . TRP A 1 108 ? -7.939 -2.631 -5.828 1.00 92.31 108 TRP A CA 1
ATOM 864 C C . TRP A 1 108 ? -7.953 -3.837 -4.879 1.00 92.31 108 TRP A C 1
ATOM 866 O O . TRP A 1 108 ? -7.485 -4.911 -5.248 1.00 92.31 108 TRP A O 1
ATOM 876 N N . ARG A 1 109 ? -8.560 -3.717 -3.691 1.00 91.62 109 ARG A N 1
ATOM 877 C CA . ARG A 1 109 ? -8.655 -4.832 -2.729 1.00 91.62 109 ARG A CA 1
ATOM 878 C C . ARG A 1 109 ? -9.409 -6.029 -3.277 1.00 91.62 109 ARG A C 1
ATOM 880 O O . ARG A 1 109 ? -8.944 -7.154 -3.114 1.00 91.62 109 ARG A O 1
ATOM 887 N N . ARG A 1 110 ? -10.541 -5.794 -3.948 1.00 91.75 110 ARG A N 1
ATOM 888 C CA . ARG A 1 110 ? -11.309 -6.861 -4.607 1.00 91.75 110 ARG A CA 1
ATOM 889 C C . ARG A 1 110 ? -10.476 -7.556 -5.676 1.00 91.75 110 ARG A C 1
ATOM 891 O O . ARG A 1 110 ? -10.451 -8.781 -5.711 1.00 91.75 110 ARG A O 1
ATOM 898 N N . GLN A 1 111 ? -9.756 -6.787 -6.490 1.00 91.94 111 GLN A N 1
ATOM 899 C CA . GLN A 1 111 ? -8.857 -7.337 -7.503 1.00 91.94 111 GLN A CA 1
ATOM 900 C C . GLN A 1 111 ? -7.705 -8.144 -6.880 1.00 91.94 111 GLN A C 1
ATOM 902 O O . GLN A 1 111 ? -7.345 -9.196 -7.398 1.00 91.94 111 GLN A O 1
ATOM 907 N N . ALA A 1 112 ? -7.161 -7.681 -5.755 1.00 88.12 112 ALA A N 1
ATOM 908 C CA . ALA A 1 112 ? -6.083 -8.340 -5.022 1.00 88.12 112 ALA A CA 1
ATOM 909 C C . ALA A 1 112 ? -6.551 -9.514 -4.134 1.00 88.12 112 ALA A C 1
ATOM 911 O O . ALA A 1 112 ? -5.725 -10.136 -3.466 1.00 88.12 112 ALA A O 1
ATOM 912 N N . GLY A 1 113 ? -7.858 -9.809 -4.080 1.00 91.12 113 GLY A N 1
ATOM 913 C CA . GLY A 1 113 ? -8.425 -10.857 -3.222 1.00 91.12 113 GLY A CA 1
ATOM 914 C C . GLY A 1 113 ? -8.343 -10.557 -1.719 1.00 91.12 113 GLY A C 1
ATOM 915 O O . GLY A 1 113 ? -8.380 -11.475 -0.901 1.00 91.12 113 GLY A O 1
ATOM 916 N N . ILE A 1 114 ? -8.208 -9.286 -1.332 1.00 89.12 114 ILE A N 1
ATOM 917 C CA . ILE A 1 114 ? -8.082 -8.858 0.065 1.00 89.12 114 ILE A CA 1
ATOM 918 C C . ILE A 1 114 ? -9.468 -8.539 0.629 1.00 89.12 114 ILE A C 1
ATOM 920 O O . ILE A 1 114 ? -10.154 -7.635 0.155 1.00 89.12 114 ILE A O 1
ATOM 924 N N . VAL A 1 115 ? -9.857 -9.245 1.692 1.00 80.81 115 VAL A N 1
ATOM 925 C CA . VAL A 1 115 ? -11.132 -9.032 2.390 1.00 80.81 115 VAL A CA 1
ATOM 926 C C . VAL A 1 115 ? -10.921 -8.158 3.624 1.00 80.81 115 VAL A C 1
ATOM 928 O O . VAL A 1 115 ? -10.099 -8.475 4.482 1.00 80.81 115 VAL A O 1
ATOM 931 N N . THR A 1 116 ? -11.702 -7.083 3.748 1.00 74.56 116 THR A N 1
ATOM 932 C CA . THR A 1 116 ? -11.706 -6.197 4.923 1.00 74.56 116 THR A CA 1
ATOM 933 C C . THR A 1 116 ? -13.117 -5.856 5.385 1.00 74.56 116 THR A C 1
ATOM 935 O O . THR A 1 116 ? -14.009 -5.678 4.565 1.00 74.56 116 THR A O 1
ATOM 938 N N . ARG A 1 117 ? -13.315 -5.773 6.707 1.00 71.88 117 ARG A N 1
ATOM 939 C CA . ARG A 1 117 ? -14.631 -5.662 7.381 1.00 71.88 117 ARG A CA 1
ATOM 940 C C . ARG A 1 117 ? -14.958 -4.258 7.911 1.00 71.88 117 ARG A C 1
ATOM 942 O O . ARG A 1 117 ? -15.634 -4.114 8.923 1.00 71.88 117 ARG A O 1
ATOM 949 N N . TRP A 1 118 ? -14.359 -3.255 7.296 1.00 67.44 118 TRP A N 1
ATOM 950 C CA . TRP A 1 118 ? -14.368 -1.855 7.708 1.00 67.44 118 TRP A CA 1
ATOM 951 C C . TRP A 1 118 ? -15.618 -1.061 7.350 1.00 67.44 118 TRP A C 1
ATOM 953 O O . TRP A 1 118 ? -16.333 -1.475 6.414 1.00 67.44 118 TRP A O 1
#